Protein AF-A0A0C2R8E4-F1 (afdb_monomer_lite)

Secondary structure (DSSP, 8-state):
-GGGGS-HHHHHHHH--HHHHHHHHHHHHHHHT----SSHHHHHHHHHHHHHHHHH-

Structure (mmCIF, N/CA/C/O backbone):
data_AF-A0A0C2R8E4-F1
#
_entry.id   AF-A0A0C2R8E4-F1
#
loop_
_atom_site.group_PDB
_atom_site.id
_atom_site.type_symbol
_atom_site.label_atom_id
_atom_site.label_alt_id
_atom_site.label_comp_id
_atom_site.label_asym_id
_atom_site.label_entity_id
_atom_site.label_seq_id
_atom_site.pdbx_PDB_ins_code
_atom_site.Cartn_x
_atom_site.Cartn_y
_atom_site.Cartn_z
_atom_site.occupancy
_atom_site.B_iso_or_equiv
_atom_site.auth_seq_id
_atom_site.auth_comp_id
_atom_site.auth_asym_id
_atom_site.auth_atom_id
_atom_site.pdbx_PDB_model_num
ATOM 1 N N . MET A 1 1 ? 20.073 -16.670 -11.691 1.00 72.94 1 MET A N 1
ATOM 2 C CA . MET A 1 1 ? 19.626 -15.385 -11.100 1.00 72.94 1 MET A CA 1
ATOM 3 C C . MET A 1 1 ? 18.168 -15.245 -11.499 1.00 72.94 1 MET A C 1
ATOM 5 O O . MET A 1 1 ? 17.916 -14.817 -12.615 1.00 72.94 1 MET A O 1
ATOM 9 N N . ILE A 1 2 ? 17.234 -15.615 -10.617 1.00 85.81 2 ILE A N 1
ATOM 10 C CA . ILE A 1 2 ? 15.798 -15.753 -10.944 1.00 85.81 2 ILE A CA 1
ATOM 11 C C . ILE A 1 2 ? 15.210 -14.464 -11.554 1.00 85.81 2 ILE A C 1
ATOM 13 O O . ILE A 1 2 ? 14.367 -14.513 -12.436 1.00 85.81 2 ILE A O 1
ATOM 17 N N . PHE A 1 3 ? 15.707 -13.288 -11.154 1.00 87.12 3 PHE A N 1
ATOM 18 C CA . PHE A 1 3 ? 15.292 -12.007 -11.737 1.00 87.12 3 PHE A CA 1
ATOM 19 C C . PHE A 1 3 ? 15.643 -11.857 -13.230 1.00 87.12 3 PHE A C 1
ATOM 21 O O . PHE A 1 3 ? 14.864 -11.291 -13.993 1.00 87.12 3 PHE A O 1
ATOM 28 N N . LEU A 1 4 ? 16.809 -12.352 -13.657 1.00 91.81 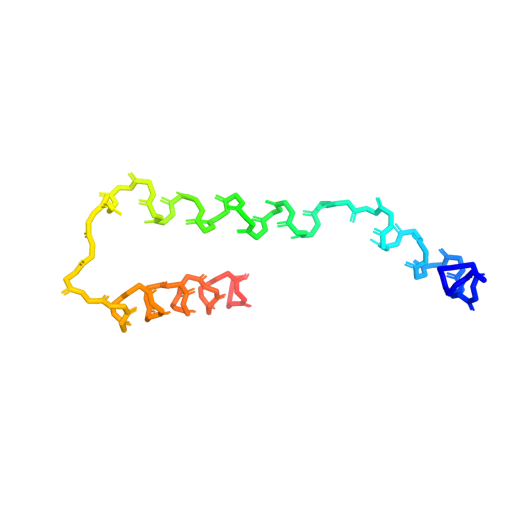4 LEU A N 1
ATOM 29 C CA . LEU A 1 4 ? 17.273 -12.219 -15.043 1.00 91.81 4 LEU A CA 1
ATOM 30 C C . LEU A 1 4 ? 16.561 -13.181 -16.000 1.00 91.81 4 LEU A C 1
ATOM 32 O O . LEU A 1 4 ? 16.599 -12.955 -17.206 1.00 91.81 4 LEU A O 1
ATOM 36 N N . GLU A 1 5 ? 15.892 -14.202 -15.464 1.00 95.25 5 GLU A N 1
ATOM 37 C CA . GLU A 1 5 ? 15.105 -15.184 -16.218 1.00 95.25 5 GLU A CA 1
ATOM 38 C C . GLU A 1 5 ? 13.763 -14.608 -16.712 1.00 95.25 5 GLU A C 1
ATOM 40 O O . GLU A 1 5 ? 13.161 -15.161 -17.629 1.00 95.25 5 GLU A O 1
ATOM 45 N N . TYR A 1 6 ? 13.307 -13.473 -16.165 1.00 93.31 6 TYR A N 1
ATOM 46 C CA . TYR A 1 6 ? 12.100 -12.793 -16.638 1.00 93.31 6 TYR A CA 1
ATOM 47 C C . TYR A 1 6 ? 12.343 -11.971 -17.922 1.00 93.31 6 TYR A C 1
ATOM 49 O O . TYR A 1 6 ? 13.415 -11.364 -18.066 1.00 93.31 6 TYR A O 1
ATOM 57 N N . PRO A 1 7 ? 11.331 -11.866 -18.812 1.00 95.81 7 PRO A N 1
ATOM 58 C CA . PRO A 1 7 ? 11.310 -10.913 -19.923 1.00 95.81 7 PRO A CA 1
ATOM 59 C C . PRO A 1 7 ? 11.592 -9.473 -19.483 1.00 95.81 7 PRO A C 1
ATOM 61 O O . PRO A 1 7 ? 11.332 -9.090 -18.336 1.00 95.81 7 PRO A O 1
ATOM 64 N N . GLU A 1 8 ? 12.113 -8.658 -20.399 1.00 92.81 8 GLU A N 1
ATOM 65 C CA . GLU A 1 8 ? 12.529 -7.280 -20.118 1.00 92.81 8 GLU A CA 1
ATOM 66 C C . GLU A 1 8 ? 11.383 -6.425 -19.562 1.00 92.81 8 GLU A C 1
ATOM 68 O O . GLU A 1 8 ? 11.574 -5.656 -18.617 1.00 92.81 8 GLU A O 1
ATOM 73 N N . GLU A 1 9 ? 10.176 -6.628 -20.078 1.00 92.00 9 GLU A N 1
ATOM 74 C CA . GLU A 1 9 ? 8.956 -5.946 -19.663 1.00 92.00 9 GLU A CA 1
ATOM 75 C C . GLU A 1 9 ? 8.637 -6.227 -18.191 1.00 92.00 9 GLU A C 1
ATOM 77 O O . GLU A 1 9 ? 8.329 -5.310 -17.429 1.00 92.00 9 GLU A O 1
ATOM 82 N N . ILE A 1 10 ? 8.777 -7.485 -17.763 1.00 92.06 10 ILE A N 1
ATOM 83 C CA . ILE A 1 10 ? 8.529 -7.901 -16.378 1.00 92.06 10 ILE A CA 1
ATOM 84 C C . ILE A 1 10 ? 9.628 -7.367 -15.459 1.00 92.06 10 ILE A C 1
ATOM 86 O O . ILE A 1 10 ? 9.330 -6.840 -14.387 1.00 92.06 10 ILE A O 1
ATOM 90 N N . ARG A 1 11 ? 10.897 -7.427 -15.878 1.00 92.88 11 ARG A N 1
ATOM 91 C CA . ARG A 1 11 ? 12.011 -6.863 -15.097 1.00 92.88 11 ARG A CA 1
ATOM 92 C C . ARG A 1 11 ? 11.849 -5.368 -14.870 1.00 92.88 11 ARG A C 1
ATOM 94 O O . ARG A 1 11 ? 12.116 -4.901 -13.767 1.00 92.88 11 ARG A O 1
ATOM 101 N N . LYS A 1 12 ? 11.378 -4.630 -15.879 1.00 89.81 12 LYS A N 1
ATOM 102 C CA . LYS A 1 12 ? 11.080 -3.199 -15.761 1.00 89.81 12 LYS A CA 1
ATOM 103 C C . LYS A 1 12 ? 10.011 -2.946 -14.701 1.00 89.81 12 LYS A C 1
ATOM 105 O O . LYS A 1 12 ? 10.204 -2.077 -13.861 1.00 89.81 12 LYS A O 1
ATOM 110 N N . VAL A 1 13 ? 8.931 -3.728 -14.693 1.00 89.81 13 VAL A N 1
ATOM 111 C CA . VAL A 1 13 ? 7.878 -3.623 -13.668 1.00 89.81 13 VAL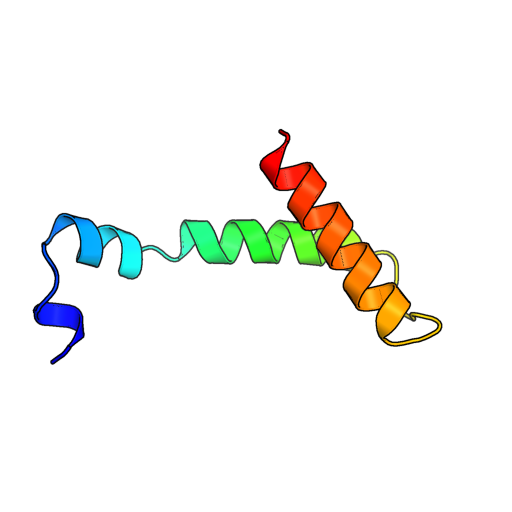 A CA 1
ATOM 112 C C . VAL A 1 13 ? 8.416 -3.969 -12.277 1.00 89.81 13 VAL A C 1
ATOM 114 O O . VAL A 1 13 ? 8.171 -3.224 -11.335 1.00 89.81 13 VAL A O 1
ATOM 117 N N . ILE A 1 14 ? 9.195 -5.043 -12.140 1.00 90.25 14 ILE A N 1
ATOM 118 C CA . ILE A 1 14 ? 9.786 -5.454 -10.854 1.00 90.25 14 ILE A CA 1
ATOM 119 C C . ILE A 1 14 ? 10.771 -4.401 -10.324 1.00 90.25 14 ILE A C 1
ATOM 121 O O . ILE A 1 14 ? 10.802 -4.137 -9.126 1.00 90.25 14 ILE A O 1
ATOM 125 N N . TYR A 1 15 ? 11.578 -3.800 -11.204 1.00 87.62 15 TYR A N 1
ATOM 126 C CA . TYR A 1 15 ? 12.530 -2.751 -10.833 1.00 87.62 15 TYR A CA 1
ATOM 127 C C . TYR A 1 15 ? 11.830 -1.438 -10.444 1.00 87.62 15 TYR A C 1
ATOM 129 O O . TYR A 1 15 ? 12.405 -0.618 -9.730 1.00 87.62 15 TYR A O 1
ATOM 137 N N . THR A 1 16 ? 10.585 -1.220 -10.878 1.00 87.12 16 THR A N 1
ATOM 138 C CA . THR A 1 16 ? 9.808 -0.057 -10.436 1.00 87.12 16 THR A CA 1
ATOM 139 C C . THR A 1 16 ? 9.200 -0.290 -9.055 1.00 87.12 16 THR A C 1
ATOM 141 O O . THR A 1 16 ? 8.465 -1.246 -8.831 1.00 87.12 16 THR A O 1
ATOM 144 N N . THR A 1 17 ? 9.434 0.635 -8.126 1.00 82.38 17 THR A N 1
ATOM 145 C CA . THR A 1 17 ? 8.825 0.606 -6.785 1.00 82.38 17 THR A CA 1
ATOM 146 C C . THR A 1 17 ? 7.465 1.308 -6.732 1.00 82.38 17 THR A C 1
ATOM 148 O O . THR A 1 17 ? 6.713 1.123 -5.774 1.00 82.38 17 THR A O 1
ATOM 151 N N . ASN A 1 18 ? 7.110 2.054 -7.786 1.00 85.50 18 ASN A N 1
ATOM 152 C CA . ASN A 1 18 ? 5.932 2.925 -7.859 1.00 85.50 18 ASN A CA 1
ATOM 153 C C . ASN A 1 18 ? 4.626 2.247 -7.419 1.00 85.50 18 ASN A C 1
ATOM 155 O O . ASN A 1 18 ? 3.838 2.852 -6.696 1.00 85.50 18 ASN A O 1
ATOM 159 N N . ALA A 1 19 ? 4.384 0.997 -7.831 1.00 87.75 19 ALA A N 1
ATOM 160 C CA . ALA A 1 19 ? 3.149 0.289 -7.492 1.00 87.75 19 ALA A CA 1
ATOM 161 C C . ALA A 1 19 ? 3.058 -0.024 -5.987 1.00 87.75 19 ALA A C 1
ATOM 163 O O . ALA A 1 19 ? 2.035 0.231 -5.350 1.00 87.75 19 ALA A O 1
ATOM 164 N N . VAL A 1 20 ? 4.147 -0.522 -5.399 1.00 90.62 20 VAL A N 1
ATOM 165 C CA . VAL A 1 20 ? 4.214 -0.869 -3.971 1.00 90.62 20 VAL A CA 1
ATOM 166 C C . VAL A 1 20 ? 4.204 0.393 -3.105 1.00 90.62 20 VAL A C 1
ATOM 168 O O . VAL A 1 20 ? 3.496 0.462 -2.098 1.00 90.62 20 VAL A O 1
ATOM 171 N N . GLU A 1 21 ? 4.940 1.426 -3.508 1.00 93.19 21 GLU A N 1
ATOM 172 C CA . GLU A 1 21 ? 4.973 2.720 -2.823 1.00 93.19 21 GLU A CA 1
ATOM 173 C C . GLU A 1 21 ? 3.617 3.428 -2.847 1.00 93.19 21 GLU A C 1
ATOM 175 O O . GLU A 1 21 ? 3.195 3.972 -1.822 1.00 93.19 21 GLU A O 1
ATOM 180 N N . ALA A 1 22 ? 2.901 3.381 -3.974 1.00 91.81 22 ALA A N 1
ATOM 181 C CA . ALA A 1 22 ? 1.562 3.947 -4.091 1.00 91.81 22 ALA A CA 1
ATOM 182 C C . ALA A 1 22 ? 0.590 3.300 -3.093 1.00 91.81 22 ALA A C 1
ATOM 184 O O . ALA A 1 22 ? -0.100 4.018 -2.363 1.00 91.81 22 ALA A O 1
ATOM 185 N N . VAL A 1 23 ? 0.584 1.964 -2.995 1.00 93.25 23 VAL A N 1
ATOM 186 C CA . VAL A 1 23 ? -0.236 1.235 -2.010 1.00 93.25 23 VAL A CA 1
ATOM 187 C C . VAL A 1 23 ? 0.162 1.625 -0.585 1.00 93.25 23 VAL A C 1
ATOM 189 O O . VAL A 1 23 ? -0.690 2.035 0.205 1.00 93.25 23 VAL A O 1
ATOM 192 N N . ASN A 1 24 ? 1.456 1.592 -0.260 1.00 93.75 24 ASN A N 1
ATOM 193 C CA . ASN A 1 24 ? 1.954 1.948 1.073 1.00 93.75 24 ASN A CA 1
ATOM 194 C C . ASN A 1 24 ? 1.606 3.388 1.476 1.00 93.75 24 ASN A C 1
ATOM 196 O O . ASN A 1 24 ? 1.252 3.643 2.630 1.00 93.75 24 ASN A O 1
ATOM 200 N N . SER A 1 25 ? 1.672 4.332 0.537 1.00 94.06 25 SER A N 1
ATOM 201 C CA . SER A 1 25 ? 1.290 5.730 0.751 1.00 94.06 25 SER A CA 1
ATOM 202 C C . SER A 1 25 ? -0.185 5.859 1.136 1.00 94.06 25 SER A C 1
ATOM 204 O O . SER A 1 25 ? -0.522 6.556 2.097 1.00 94.06 25 SER A O 1
ATOM 206 N N . GLN A 1 26 ? -1.075 5.144 0.446 1.00 93.31 26 GLN A N 1
ATOM 207 C CA . GLN A 1 26 ? -2.507 5.173 0.746 1.00 93.31 26 GLN A CA 1
ATOM 208 C C . GLN A 1 26 ? -2.840 4.482 2.069 1.00 93.31 26 GLN A C 1
ATOM 210 O O . GLN A 1 26 ? -3.583 5.044 2.876 1.00 93.31 26 GLN A O 1
ATOM 215 N N . LEU A 1 27 ? -2.236 3.324 2.353 1.00 93.69 27 LEU A N 1
ATOM 216 C CA . LEU A 1 27 ? -2.426 2.649 3.640 1.00 93.69 27 LEU A CA 1
ATOM 217 C C . LEU A 1 27 ? -1.956 3.533 4.804 1.00 93.69 27 LEU A C 1
ATOM 219 O O . LEU A 1 27 ? -2.676 3.675 5.793 1.00 93.69 27 LEU A O 1
ATOM 223 N N . ARG A 1 28 ? -0.812 4.220 4.664 1.00 93.44 28 ARG A N 1
ATOM 224 C CA . ARG A 1 28 ? -0.333 5.197 5.658 1.00 93.44 28 ARG A CA 1
ATOM 225 C C . ARG A 1 28 ? -1.312 6.345 5.876 1.00 93.44 28 ARG A C 1
ATOM 227 O O . ARG A 1 28 ? -1.468 6.776 7.013 1.00 93.44 28 ARG A O 1
ATOM 234 N N . LYS A 1 29 ? -1.984 6.852 4.837 1.00 92.00 29 LYS A N 1
ATOM 235 C CA . LYS A 1 29 ? -3.001 7.910 5.006 1.00 92.00 29 LYS A CA 1
ATOM 236 C C . LYS A 1 29 ? -4.165 7.443 5.875 1.00 92.00 29 LYS A C 1
ATOM 238 O O . LYS A 1 29 ? -4.602 8.195 6.741 1.00 92.00 29 LYS A O 1
ATOM 243 N N . VAL A 1 30 ? -4.633 6.211 5.672 1.00 91.12 30 VAL A N 1
ATOM 244 C CA . VAL A 1 30 ? -5.761 5.645 6.427 1.00 91.12 30 VAL A CA 1
ATOM 245 C C . VAL A 1 30 ? -5.376 5.350 7.879 1.00 91.12 30 VAL A C 1
ATOM 247 O O . VAL A 1 30 ? -6.179 5.572 8.786 1.00 91.12 30 VAL A O 1
ATOM 250 N N . THR A 1 31 ? -4.142 4.911 8.133 1.00 91.12 31 THR A N 1
ATOM 251 C CA . THR A 1 31 ? -3.678 4.599 9.493 1.00 91.12 31 THR A CA 1
ATOM 252 C C . THR A 1 31 ? -3.146 5.810 10.264 1.00 91.12 31 THR A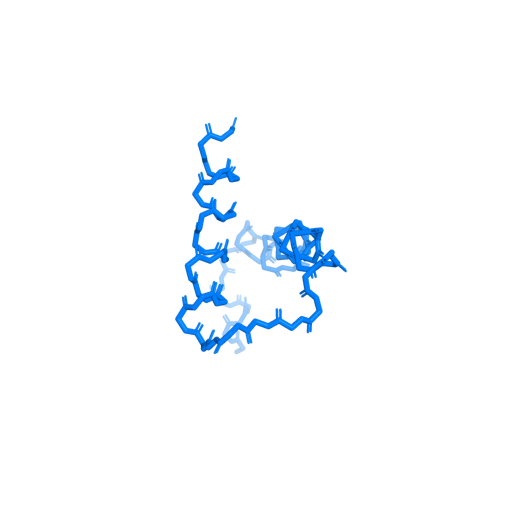 C 1
ATOM 254 O O . THR A 1 31 ? -3.193 5.804 11.490 1.00 91.12 31 THR A O 1
ATOM 257 N N . LYS A 1 32 ? -2.720 6.897 9.599 1.00 89.56 32 LYS A N 1
ATOM 258 C CA . LYS A 1 32 ? -2.138 8.095 10.248 1.00 89.56 32 LYS A CA 1
ATOM 259 C C . LYS A 1 32 ? -3.022 8.693 11.348 1.00 89.56 32 LYS A C 1
ATOM 261 O O . LYS A 1 32 ? -2.504 9.143 12.369 1.00 89.56 32 LYS A O 1
ATOM 266 N N . ASN A 1 33 ? -4.340 8.685 11.147 1.00 84.00 33 ASN A N 1
ATOM 267 C CA . ASN A 1 33 ? -5.304 9.261 12.089 1.00 84.00 33 ASN A CA 1
ATOM 268 C C . ASN A 1 33 ? -5.789 8.258 13.155 1.00 84.00 33 ASN A C 1
ATOM 270 O O . ASN A 1 33 ? -6.401 8.670 14.137 1.00 84.00 33 ASN A O 1
ATOM 274 N N . LYS A 1 34 ? -5.502 6.957 13.003 1.00 84.62 34 LYS A N 1
ATOM 275 C CA . LYS A 1 34 ? -5.858 5.899 13.963 1.00 84.62 34 LYS A CA 1
ATOM 276 C C . LYS A 1 34 ? -4.598 5.246 14.529 1.00 84.62 34 LYS A C 1
ATOM 278 O O . LYS A 1 34 ? -4.093 4.270 13.985 1.00 84.62 34 LYS A O 1
ATOM 283 N N . ARG A 1 35 ? -4.104 5.791 15.646 1.00 80.25 35 ARG A N 1
ATOM 284 C CA . ARG A 1 35 ? -2.887 5.303 16.327 1.00 80.25 35 ARG A CA 1
ATOM 285 C C . ARG A 1 35 ? -3.093 4.022 17.137 1.00 80.25 35 ARG A C 1
ATOM 287 O O . ARG A 1 35 ? -2.130 3.303 17.362 1.00 80.25 35 ARG A O 1
ATOM 294 N N . VAL A 1 36 ? -4.320 3.750 17.580 1.00 90.44 36 VAL A N 1
ATOM 295 C CA . VAL A 1 36 ? -4.666 2.565 18.374 1.00 90.44 36 VAL A CA 1
ATOM 296 C C . VAL A 1 36 ? -5.884 1.904 17.752 1.00 90.44 36 VAL A C 1
ATOM 298 O O . VAL A 1 36 ? -6.858 2.577 17.406 1.00 90.44 36 VAL A O 1
ATOM 301 N N . PHE A 1 37 ? -5.820 0.585 17.618 1.00 92.75 37 PHE A N 1
AT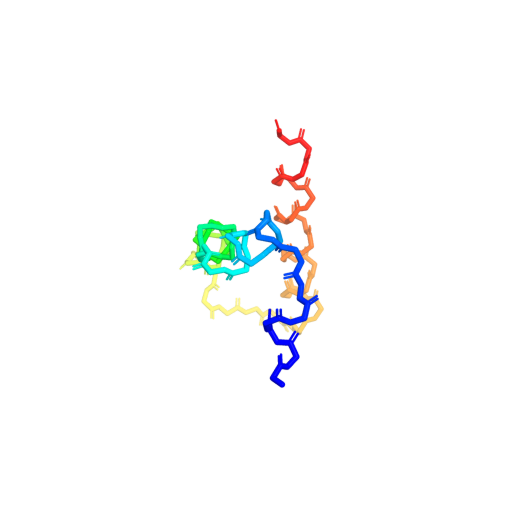OM 302 C CA . PHE A 1 37 ? -6.938 -0.242 17.195 1.00 92.75 37 PHE A CA 1
ATOM 303 C C . PHE A 1 37 ? -7.413 -1.094 18.377 1.00 92.75 37 PHE A C 1
ATOM 305 O O . PHE A 1 37 ? -6.592 -1.496 19.198 1.00 92.75 37 PHE A O 1
ATOM 312 N N . PRO A 1 38 ? -8.724 -1.366 18.485 1.00 93.56 38 PRO A N 1
ATOM 313 C CA . PRO A 1 38 ? -9.283 -2.116 19.610 1.00 93.56 38 PRO A CA 1
ATOM 314 C C . PRO A 1 38 ? -8.923 -3.612 19.591 1.00 93.56 38 PRO A C 1
ATOM 316 O O . PRO A 1 38 ? -9.019 -4.269 20.619 1.00 93.56 38 PRO A O 1
ATOM 319 N N . ASN A 1 39 ? -8.564 -4.159 18.427 1.00 94.94 39 ASN A N 1
ATOM 320 C CA . ASN A 1 39 ? -8.072 -5.523 18.219 1.00 94.94 39 ASN A CA 1
ATOM 321 C C . ASN A 1 39 ? -7.501 -5.654 16.796 1.00 94.94 39 ASN A C 1
ATOM 323 O O . ASN A 1 39 ? -7.730 -4.786 15.946 1.00 94.94 39 ASN A O 1
ATOM 327 N N . ASP A 1 40 ? -6.817 -6.763 16.519 1.00 94.06 40 ASP A N 1
ATOM 328 C CA . ASP A 1 40 ? -6.176 -7.017 15.223 1.00 94.06 40 ASP A CA 1
ATOM 329 C C . ASP A 1 40 ? -7.188 -7.088 14.071 1.00 94.06 40 ASP A C 1
ATOM 331 O O . ASP A 1 40 ? -6.962 -6.530 12.996 1.00 94.06 40 ASP A O 1
ATOM 335 N N . ASN A 1 41 ? -8.364 -7.679 14.304 1.00 96.38 41 ASN A N 1
ATOM 336 C CA . ASN A 1 41 ? -9.425 -7.768 13.295 1.00 96.38 41 ASN A CA 1
ATOM 337 C C . ASN A 1 41 ? -9.890 -6.385 12.815 1.00 96.38 41 ASN A C 1
ATOM 339 O O . ASN A 1 41 ? -10.194 -6.203 11.633 1.00 96.38 41 ASN A O 1
ATOM 343 N N . ALA A 1 42 ? -9.919 -5.386 13.701 1.00 93.81 42 ALA A N 1
ATOM 344 C CA . ALA A 1 42 ? -10.255 -4.015 13.336 1.00 93.81 42 ALA A CA 1
ATOM 345 C C . ALA A 1 42 ? -9.198 -3.385 12.413 1.00 93.81 42 ALA A C 1
ATOM 347 O O . ALA A 1 42 ? -9.560 -2.618 11.512 1.00 93.81 42 ALA A O 1
ATOM 348 N N . VAL A 1 43 ? -7.916 -3.724 12.594 1.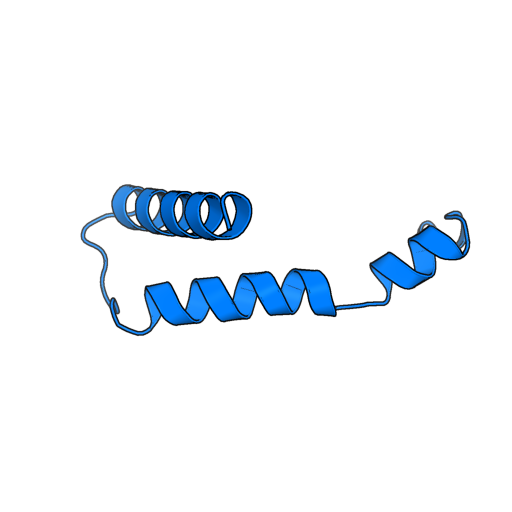00 92.94 43 VAL A N 1
ATOM 349 C CA . VAL A 1 43 ? -6.827 -3.308 11.693 1.00 92.94 43 VAL A CA 1
ATOM 350 C C . VAL A 1 43 ? -7.044 -3.927 10.318 1.00 92.94 43 VAL A C 1
ATOM 352 O O . VAL A 1 43 ? -7.155 -3.199 9.330 1.00 92.94 43 VAL A O 1
ATOM 355 N N . PHE A 1 44 ? -7.188 -5.254 10.256 1.00 94.69 44 PHE A N 1
ATOM 356 C CA . PHE A 1 44 ? -7.357 -5.981 8.996 1.00 94.69 44 PHE A CA 1
ATOM 357 C C . PHE A 1 44 ? -8.580 -5.507 8.217 1.00 94.69 44 PHE A C 1
ATOM 359 O O . PHE A 1 44 ? -8.477 -5.236 7.022 1.00 94.69 44 PHE A O 1
ATOM 366 N N . LYS A 1 45 ? -9.716 -5.305 8.892 1.00 94.94 45 LYS A N 1
ATOM 367 C CA . LYS A 1 45 ? -10.930 -4.779 8.257 1.00 94.94 45 LYS A CA 1
ATOM 368 C C . LYS A 1 45 ? -10.722 -3.375 7.687 1.00 94.94 45 LYS A C 1
ATOM 370 O O . LYS A 1 45 ? -11.199 -3.081 6.597 1.00 94.94 45 LYS A O 1
ATOM 375 N N . THR A 1 46 ? -9.998 -2.513 8.400 1.00 93.75 46 THR A N 1
ATOM 376 C CA . THR A 1 46 ? -9.709 -1.148 7.932 1.00 93.75 46 THR A CA 1
ATOM 377 C C . THR A 1 46 ? -8.816 -1.165 6.690 1.00 93.75 46 THR A C 1
ATOM 379 O O . THR A 1 46 ? -9.098 -0.453 5.728 1.00 93.75 46 THR A O 1
ATOM 382 N N . LEU A 1 47 ? -7.767 -1.993 6.686 1.00 93.94 47 LEU A N 1
ATOM 383 C CA . LEU A 1 47 ? -6.871 -2.140 5.535 1.00 93.94 47 LEU A CA 1
ATOM 384 C C . LEU A 1 47 ? -7.591 -2.763 4.333 1.00 93.94 47 LEU A C 1
ATOM 386 O O . LEU A 1 47 ? -7.429 -2.275 3.219 1.00 93.94 47 LEU A O 1
ATOM 390 N N . TYR A 1 48 ? -8.430 -3.777 4.557 1.00 95.12 48 TYR A N 1
ATOM 391 C CA . TYR A 1 48 ? -9.245 -4.393 3.510 1.00 95.12 48 TYR A CA 1
ATOM 392 C C . TYR A 1 48 ? -10.149 -3.366 2.821 1.00 95.12 48 TYR A C 1
ATOM 394 O O . TYR A 1 48 ? -10.105 -3.228 1.602 1.00 95.12 48 TYR A O 1
ATOM 402 N N . LEU A 1 49 ? -10.910 -2.588 3.599 1.00 94.94 49 LEU A N 1
ATOM 403 C CA . LEU A 1 49 ? -11.793 -1.552 3.055 1.00 94.94 49 LEU A CA 1
ATOM 404 C C . LEU A 1 49 ? -11.011 -0.454 2.321 1.00 94.94 49 LEU A C 1
ATOM 406 O O . LEU A 1 49 ? -11.473 0.056 1.303 1.00 94.94 49 LEU A O 1
ATOM 410 N N . ALA A 1 50 ? -9.818 -0.097 2.807 1.00 93.88 50 ALA A N 1
ATOM 411 C CA . ALA A 1 50 ? -8.947 0.852 2.120 1.00 93.88 50 ALA A CA 1
ATOM 412 C C . ALA A 1 50 ? -8.491 0.322 0.753 1.00 93.88 50 ALA A C 1
ATOM 414 O O . ALA A 1 50 ? -8.512 1.067 -0.224 1.00 93.88 50 ALA A O 1
ATOM 415 N N . ILE A 1 51 ? -8.111 -0.957 0.674 1.00 95.06 51 ILE A N 1
ATOM 416 C CA . ILE A 1 51 ? -7.732 -1.614 -0.583 1.00 95.06 51 ILE A CA 1
ATOM 417 C C . ILE A 1 51 ? -8.921 -1.685 -1.533 1.00 95.06 51 ILE A C 1
ATOM 419 O O . ILE A 1 51 ? -8.803 -1.257 -2.675 1.00 95.06 51 ILE A O 1
ATOM 423 N N . GLU A 1 52 ? -10.082 -2.121 -1.051 1.00 95.94 52 GLU A N 1
ATOM 424 C CA . GLU A 1 52 ? -11.306 -2.180 -1.850 1.00 95.94 52 GLU A CA 1
ATOM 425 C C . GLU A 1 52 ? -11.675 -0.805 -2.432 1.00 95.94 52 GLU A C 1
ATOM 427 O O . GLU A 1 52 ? -12.022 -0.700 -3.608 1.00 95.94 52 GLU A O 1
ATOM 432 N N . TYR A 1 53 ? -11.543 0.265 -1.644 1.00 93.31 53 TYR A N 1
ATOM 433 C CA . TYR A 1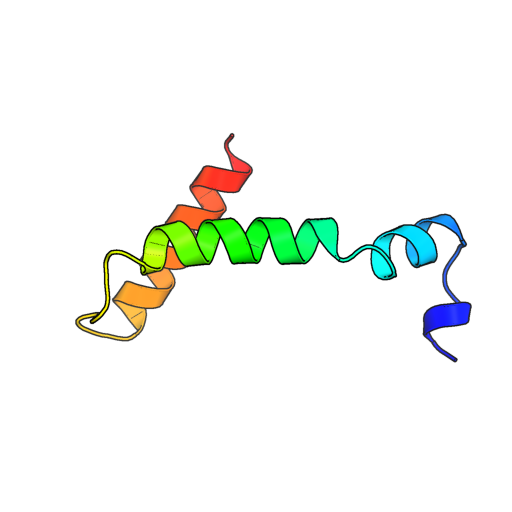 53 ? -11.760 1.633 -2.114 1.00 93.31 53 TYR A CA 1
ATOM 434 C C . TYR A 1 53 ? -10.745 2.063 -3.184 1.00 93.31 53 TYR A C 1
ATOM 436 O O . TYR A 1 53 ? -11.124 2.723 -4.148 1.00 93.31 53 TYR A O 1
ATOM 444 N N . MET A 1 54 ? -9.469 1.689 -3.045 1.00 90.31 54 MET A N 1
ATOM 445 C CA . MET A 1 54 ? -8.446 1.969 -4.060 1.00 90.31 54 MET A CA 1
ATOM 446 C C . MET A 1 54 ? -8.705 1.228 -5.372 1.00 90.31 54 MET A C 1
ATOM 448 O O . MET A 1 54 ? -8.437 1.788 -6.426 1.00 90.31 54 MET A O 1
ATOM 452 N N . THR A 1 55 ? -9.206 -0.008 -5.310 1.00 91.31 55 THR A N 1
ATOM 453 C CA . THR A 1 55 ? -9.475 -0.843 -6.491 1.00 91.31 55 THR A CA 1
ATOM 454 C C . THR A 1 55 ? -10.760 -0.449 -7.219 1.00 91.31 55 THR A C 1
ATOM 456 O O . THR A 1 55 ? -10.848 -0.625 -8.428 1.00 91.31 55 THR A O 1
ATOM 459 N N . LYS A 1 56 ? -11.768 0.062 -6.501 1.00 89.25 56 LYS A N 1
ATOM 460 C CA . LYS A 1 56 ? -13.034 0.532 -7.095 1.00 89.25 56 LYS A CA 1
ATOM 461 C C . LYS A 1 56 ? -12.941 1.919 -7.737 1.00 89.25 56 LYS A C 1
ATOM 463 O O . LYS A 1 56 ? -13.887 2.322 -8.409 1.00 89.25 56 LYS A O 1
ATOM 468 N N . LYS A 1 57 ? -11.869 2.657 -7.458 1.00 66.81 57 LYS A N 1
ATOM 469 C CA . LYS A 1 57 ? -11.617 3.988 -8.004 1.00 66.81 57 LYS A CA 1
ATOM 470 C C . LYS A 1 57 ? -10.972 3.896 -9.381 1.00 66.81 57 LYS A C 1
ATOM 472 O O . LYS A 1 57 ? -11.330 4.746 -10.222 1.00 66.81 57 LYS A O 1
#

Foldseek 3Di:
DVLVPDDPVVNVVVPDCVVVVVLVVQLCVQCVVPVDDPDPVRNVVSSVVSVVVVVVD

Radius of gyration: 15.8 Å; chains: 1; bounding box: 33×25×40 Å

InterPro domains:
  IPR001207 Transposase, mutator type [PF00872] (2-53)
  IPR001207 Transposase, mutator type [PTHR33217] (3-57)

Sequence (57 aa):
MIFLEYPEEIRKVIYTTNAVEAVNSQLRKVTKNKRVFPNDNAVFKTLYLAIEYMTKK

Organism: NCBI:txid1068590

pLDDT: mean 90.77, std 5.33, range [66.81, 96.38]